Protein AF-A0A2W4VX19-F1 (afdb_monomer_lite)

Structure (mmCIF, N/CA/C/O backbone):
data_AF-A0A2W4VX19-F1
#
_entry.id   AF-A0A2W4VX19-F1
#
loop_
_atom_site.group_PDB
_atom_site.id
_atom_site.type_symbol
_atom_site.label_atom_id
_atom_site.label_alt_id
_atom_site.label_comp_id
_atom_site.label_asym_id
_atom_site.label_entity_id
_atom_site.label_seq_id
_atom_site.pdbx_PDB_ins_code
_atom_site.Cartn_x
_atom_site.Cartn_y
_atom_site.Cartn_z
_atom_site.occupancy
_atom_site.B_iso_or_equiv
_atom_site.auth_seq_id
_atom_site.auth_comp_id
_atom_site.auth_asym_id
_atom_site.auth_atom_id
_atom_site.pdbx_PDB_model_num
ATOM 1 N N . MET A 1 1 ? -13.396 -24.877 25.362 1.00 60.44 1 MET A N 1
ATOM 2 C CA . MET A 1 1 ? -12.375 -23.808 25.269 1.00 60.44 1 MET A CA 1
ATOM 3 C C . MET A 1 1 ? -13.056 -22.538 24.781 1.00 60.44 1 MET A C 1
ATOM 5 O O . MET A 1 1 ? -13.746 -22.620 23.777 1.00 60.44 1 MET A O 1
ATOM 9 N N . ALA A 1 2 ? -12.940 -21.405 25.482 1.00 66.81 2 ALA A N 1
ATOM 10 C CA . ALA A 1 2 ? -13.546 -20.150 25.014 1.00 66.81 2 ALA A CA 1
ATOM 11 C C . ALA A 1 2 ? -12.843 -19.655 23.736 1.00 66.81 2 ALA A C 1
ATOM 13 O O . ALA A 1 2 ? -11.604 -19.654 23.677 1.00 66.81 2 ALA A O 1
ATOM 14 N N . SER A 1 3 ? -13.620 -19.231 22.733 1.00 89.69 3 SER A N 1
ATOM 15 C CA . SER A 1 3 ? -13.081 -18.707 21.475 1.00 89.69 3 SER A CA 1
ATOM 16 C C . SER A 1 3 ? -12.176 -17.499 21.743 1.00 89.69 3 SER A C 1
ATOM 18 O O . SER A 1 3 ? -12.336 -16.789 22.741 1.00 89.69 3 SER A O 1
ATOM 20 N N . GLN A 1 4 ? -11.205 -17.250 20.862 1.00 89.00 4 GLN A N 1
ATOM 21 C CA . GLN A 1 4 ? -10.405 -16.020 20.897 1.00 89.00 4 GLN A CA 1
ATOM 22 C C . GLN A 1 4 ? -11.309 -14.775 20.924 1.00 89.00 4 GLN A C 1
ATOM 24 O O . GLN A 1 4 ? -11.050 -13.841 21.681 1.00 89.00 4 GLN A O 1
ATOM 29 N N . ARG A 1 5 ? -12.427 -14.815 20.187 1.00 92.69 5 ARG A N 1
ATOM 30 C CA . ARG A 1 5 ? -13.437 -13.752 20.171 1.00 92.69 5 ARG A CA 1
ATOM 31 C C . ARG A 1 5 ? -14.099 -13.547 21.535 1.00 92.69 5 ARG A C 1
ATOM 33 O O . ARG A 1 5 ? -14.209 -12.417 21.998 1.00 92.69 5 ARG A O 1
ATOM 40 N N . ASP A 1 6 ? -14.478 -14.630 22.211 1.00 94.25 6 ASP A N 1
ATOM 41 C CA . ASP A 1 6 ? -15.157 -14.556 23.514 1.0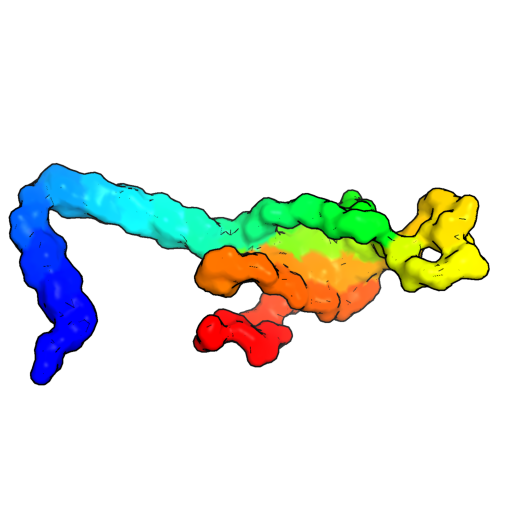0 94.25 6 ASP A CA 1
ATOM 42 C C . ASP A 1 6 ? -14.246 -13.967 24.598 1.00 94.25 6 ASP A C 1
ATOM 44 O O . ASP A 1 6 ? -14.706 -13.266 25.502 1.00 94.25 6 ASP A O 1
ATOM 48 N N . ARG A 1 7 ? -12.937 -14.240 24.510 1.00 94.12 7 ARG A N 1
ATOM 49 C CA . ARG A 1 7 ? -11.930 -13.647 25.399 1.00 94.12 7 ARG A CA 1
ATOM 50 C C . ARG A 1 7 ? -11.823 -12.136 25.190 1.00 94.12 7 ARG A C 1
ATOM 52 O O . ARG A 1 7 ? -11.915 -11.403 26.174 1.00 94.12 7 ARG A O 1
ATOM 59 N N . LEU A 1 8 ? -11.729 -11.687 23.936 1.00 94.06 8 LEU A N 1
ATOM 60 C CA . LEU A 1 8 ? -11.697 -10.261 23.590 1.00 94.06 8 LEU A CA 1
ATOM 61 C C . LEU A 1 8 ? -12.960 -9.534 24.057 1.00 94.06 8 LEU A C 1
ATOM 63 O O . LEU A 1 8 ? -12.866 -8.488 24.693 1.00 94.06 8 LEU A O 1
ATOM 67 N N . TYR A 1 9 ? -14.143 -10.109 23.834 1.00 94.44 9 TYR A N 1
ATOM 68 C CA . TYR A 1 9 ? -15.403 -9.493 24.263 1.00 94.44 9 TYR A CA 1
ATOM 69 C C . TYR A 1 9 ? -15.466 -9.297 25.774 1.00 94.44 9 TYR A C 1
ATOM 71 O O . TYR A 1 9 ? -15.838 -8.221 26.234 1.00 94.44 9 TYR A O 1
ATOM 79 N N . LYS A 1 10 ? -15.027 -10.286 26.559 1.00 94.62 10 LYS A N 1
ATOM 80 C CA . LYS A 1 10 ? -14.954 -10.146 28.021 1.00 94.62 10 LYS A CA 1
ATOM 81 C C . LYS A 1 10 ? -13.959 -9.073 28.466 1.00 94.62 10 LYS A C 1
ATOM 83 O O . LYS A 1 10 ? -14.148 -8.491 29.530 1.00 94.62 10 LYS A O 1
ATOM 88 N N . GLN A 1 11 ? -12.879 -8.838 27.723 1.00 94.94 11 GLN A N 1
ATOM 89 C CA . GLN A 1 11 ? -11.935 -7.756 28.025 1.00 94.94 11 GLN A CA 1
ATOM 90 C C . GLN A 1 11 ? -12.557 -6.394 27.702 1.00 94.94 11 GLN A C 1
ATOM 92 O O . GLN A 1 11 ? -12.617 -5.539 28.579 1.00 94.94 11 GLN A O 1
ATOM 97 N N . ILE A 1 12 ? -13.124 -6.240 26.503 1.00 96.25 12 ILE A N 1
ATOM 98 C CA . ILE A 1 12 ? -13.763 -4.997 26.046 1.00 96.25 12 ILE A CA 1
ATOM 99 C C . ILE A 1 12 ? -14.967 -4.630 26.925 1.00 96.25 12 ILE A C 1
ATOM 101 O O . ILE A 1 12 ? -15.180 -3.461 27.224 1.00 96.25 12 ILE A O 1
ATOM 105 N N . GLN A 1 13 ? -15.745 -5.608 27.400 1.00 96.50 13 GLN A N 1
ATOM 106 C CA . GLN A 1 13 ? -16.896 -5.357 28.276 1.00 96.50 13 GLN A CA 1
ATOM 107 C C . GLN A 1 13 ? -16.524 -4.641 29.579 1.00 96.50 13 GLN A C 1
ATOM 109 O O . GLN A 1 13 ? -17.337 -3.856 30.066 1.00 96.50 13 GLN A O 1
ATOM 114 N N . ARG A 1 14 ? -15.315 -4.885 30.105 1.00 96.25 14 ARG A N 1
ATOM 115 C CA . ARG A 1 14 ? -14.818 -4.289 31.355 1.00 96.25 14 ARG A CA 1
ATOM 116 C C . ARG A 1 14 ? -14.365 -2.838 31.209 1.00 96.25 14 ARG A C 1
ATOM 118 O O . ARG A 1 14 ? -14.203 -2.179 32.226 1.00 96.25 14 ARG A O 1
ATOM 125 N N . LEU A 1 15 ? -14.174 -2.362 29.979 1.00 97.50 15 LEU A N 1
ATOM 126 C CA . LEU A 1 15 ? -13.829 -0.972 29.706 1.00 97.50 15 LEU A CA 1
ATOM 127 C C . LEU A 1 15 ? 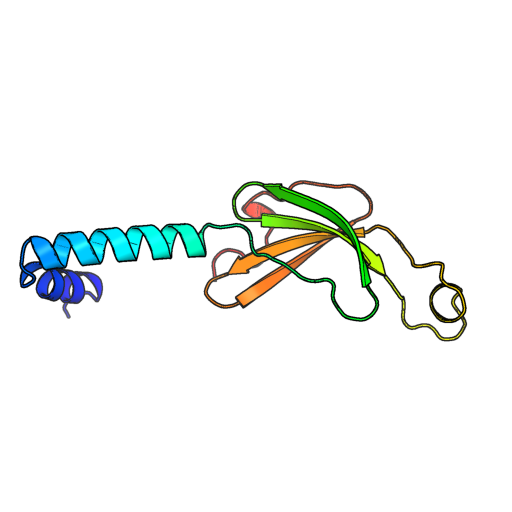-15.007 -0.046 30.046 1.00 97.50 15 LEU A C 1
ATOM 129 O O . LEU A 1 15 ? -16.179 -0.389 29.824 1.00 97.50 15 LEU A O 1
ATOM 133 N N . SER A 1 16 ? -14.691 1.140 30.547 1.00 98.12 16 SER A N 1
ATOM 134 C CA . SER A 1 16 ? -15.615 2.268 30.678 1.00 98.12 16 SER A CA 1
ATOM 135 C C . SER A 1 16 ? -16.147 2.727 29.311 1.00 98.12 16 SER A C 1
ATOM 137 O O . SER A 1 16 ? -15.717 2.248 28.258 1.00 98.12 16 SER A O 1
ATOM 1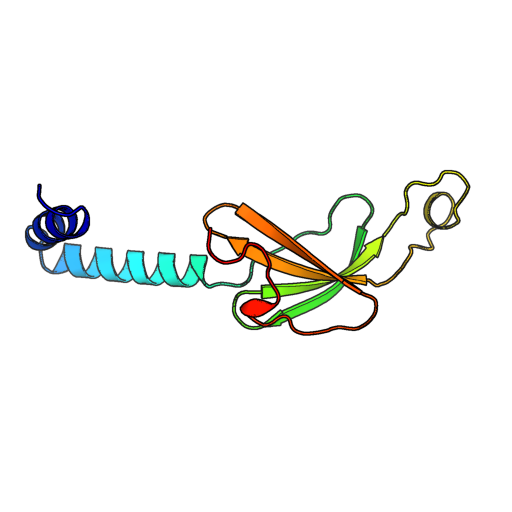39 N N . LEU A 1 17 ? -17.134 3.629 29.308 1.00 97.50 17 LEU A N 1
ATOM 140 C CA . LEU A 1 17 ? -17.675 4.177 28.061 1.00 97.50 17 LEU A CA 1
ATOM 141 C C . LEU A 1 17 ? -16.603 4.947 27.274 1.00 97.50 17 LEU A C 1
ATOM 143 O O . LEU A 1 17 ? -16.454 4.698 26.081 1.00 97.50 17 LEU A O 1
ATOM 147 N N . ASP A 1 18 ? -15.828 5.794 27.950 1.00 98.31 18 ASP A N 1
ATOM 148 C CA . ASP A 1 18 ? -14.774 6.609 27.334 1.00 98.31 18 ASP A CA 1
ATOM 149 C C . ASP A 1 18 ? -13.667 5.726 26.742 1.00 98.31 18 ASP A C 1
ATOM 151 O O . ASP A 1 18 ? -13.245 5.918 25.604 1.00 98.31 18 ASP A O 1
ATOM 155 N N . GLU A 1 19 ? -13.254 4.674 27.456 1.00 98.00 19 GLU A N 1
ATOM 156 C CA . GLU A 1 19 ? -12.280 3.704 26.940 1.00 98.00 19 GLU A CA 1
ATOM 157 C C . GLU A 1 19 ? -12.819 2.922 25.733 1.00 98.00 19 GLU A C 1
ATOM 159 O O . GLU A 1 19 ? -12.069 2.622 24.804 1.00 98.00 19 GLU A O 1
ATOM 164 N N . LYS A 1 20 ? -14.121 2.599 25.705 1.00 97.81 20 LYS A N 1
ATOM 165 C CA . LYS A 1 20 ? -14.759 1.972 24.534 1.00 97.81 20 LYS A CA 1
ATOM 166 C C . LYS A 1 20 ? -14.806 2.920 23.341 1.00 97.81 20 LYS A C 1
ATOM 168 O O . LYS A 1 20 ? -14.612 2.464 22.217 1.00 97.81 20 LYS A O 1
ATOM 173 N N . GLN A 1 21 ? -15.066 4.205 23.571 1.00 98.25 21 GLN A N 1
ATOM 174 C CA . GLN A 1 21 ? -15.057 5.226 22.524 1.00 98.25 21 GLN A CA 1
ATOM 175 C C . GLN A 1 21 ? -13.647 5.409 21.957 1.00 98.25 21 GLN A C 1
ATOM 177 O O . GLN A 1 21 ? -13.473 5.279 20.749 1.00 98.25 21 GLN A O 1
ATOM 182 N N . ALA A 1 22 ? -12.638 5.555 22.819 1.00 98.06 22 ALA A N 1
ATOM 183 C CA . ALA A 1 22 ? -11.238 5.638 22.406 1.00 98.06 22 ALA A CA 1
ATOM 184 C C . ALA A 1 22 ? -10.784 4.383 21.637 1.00 98.06 22 ALA A C 1
ATOM 186 O O . ALA A 1 22 ? -10.130 4.485 20.601 1.00 98.06 22 ALA A O 1
ATOM 187 N N . LEU A 1 23 ? -11.173 3.185 22.097 1.00 97.44 23 LEU A N 1
ATOM 188 C CA . LEU A 1 23 ? -10.884 1.940 21.384 1.00 97.44 23 LEU A CA 1
ATOM 189 C C . LEU A 1 23 ? -11.561 1.902 20.010 1.00 97.44 23 LEU A C 1
ATOM 191 O O . LEU A 1 23 ? -10.953 1.432 19.053 1.00 97.44 23 LEU A O 1
ATOM 195 N N . ARG A 1 24 ? -12.809 2.369 19.904 1.00 97.56 24 ARG A N 1
ATOM 196 C CA . ARG A 1 24 ? -13.530 2.427 18.629 1.00 97.56 24 ARG A CA 1
ATOM 197 C C . ARG A 1 24 ? -12.837 3.363 17.647 1.00 97.56 24 ARG A C 1
ATOM 199 O O . ARG A 1 24 ? -12.587 2.948 16.527 1.00 97.56 24 ARG A O 1
ATOM 206 N N . GLU A 1 25 ? -12.491 4.571 18.075 1.00 98.19 25 GLU A N 1
ATOM 207 C CA . GLU A 1 25 ? -11.765 5.534 17.238 1.00 98.19 25 GLU A CA 1
ATOM 208 C C . GLU A 1 25 ? -10.419 4.974 16.776 1.00 98.19 25 GLU A C 1
ATOM 210 O O . GLU A 1 25 ? -10.079 5.056 15.597 1.00 98.19 25 GLU A O 1
ATOM 215 N N . TRP A 1 26 ? -9.676 4.338 17.683 1.00 97.81 26 TRP A N 1
ATOM 216 C CA . TRP A 1 26 ? -8.420 3.686 17.335 1.00 97.81 26 TRP A CA 1
ATOM 217 C C . TRP A 1 26 ? -8.620 2.542 16.332 1.00 97.81 26 TRP A C 1
ATOM 219 O O . TRP A 1 26 ? -7.875 2.449 15.359 1.00 97.81 26 TRP A O 1
ATOM 229 N N . LEU A 1 27 ? -9.629 1.686 16.528 1.00 97.12 27 LEU A N 1
ATOM 230 C CA . LEU A 1 27 ? -9.947 0.603 15.593 1.00 97.12 27 LEU A CA 1
ATOM 231 C C . LEU A 1 27 ? -10.358 1.142 14.224 1.00 97.12 27 LEU A C 1
ATOM 233 O O . LEU A 1 27 ? -9.898 0.607 13.221 1.00 97.12 27 LEU A O 1
ATOM 237 N N . ASP A 1 28 ? -11.172 2.196 14.177 1.00 97.06 28 ASP A N 1
ATOM 238 C CA . ASP A 1 28 ? -11.580 2.840 12.928 1.00 97.06 28 ASP A CA 1
ATOM 239 C C . ASP A 1 28 ? -10.341 3.360 12.171 1.00 97.06 28 ASP A C 1
ATOM 241 O O . ASP A 1 28 ? -10.187 3.069 10.985 1.00 97.06 28 ASP A O 1
ATOM 245 N N . GLN A 1 29 ? -9.391 4.000 12.865 1.00 95.75 29 GLN A N 1
ATOM 246 C CA . GLN A 1 29 ? -8.112 4.434 12.280 1.00 95.75 29 GLN A CA 1
ATOM 247 C C . GLN A 1 29 ? -7.245 3.262 11.797 1.00 95.75 29 GLN A C 1
ATOM 249 O O . GLN A 1 29 ? -6.630 3.346 10.734 1.00 95.75 29 GLN A O 1
ATOM 254 N N . GLN A 1 30 ? -7.170 2.162 12.555 1.00 94.38 30 GLN A N 1
ATOM 255 C CA . GLN A 1 30 ? -6.419 0.975 12.127 1.00 94.38 30 GLN A CA 1
ATOM 256 C C . GLN A 1 30 ? -7.045 0.336 10.888 1.00 94.38 30 GLN A C 1
ATOM 258 O O . GLN A 1 30 ? -6.334 0.010 9.939 1.00 94.38 30 GLN A O 1
ATOM 263 N N . ILE A 1 31 ? -8.372 0.198 10.872 1.00 92.19 31 ILE A N 1
ATOM 264 C CA . ILE A 1 31 ? -9.115 -0.320 9.725 1.00 92.19 31 ILE A CA 1
ATOM 265 C C . ILE A 1 31 ? -8.864 0.575 8.514 1.00 92.19 31 ILE A C 1
ATOM 267 O O . ILE A 1 31 ? -8.519 0.068 7.452 1.00 92.19 31 ILE A O 1
ATOM 271 N N . GLU A 1 32 ? -8.979 1.893 8.658 1.00 92.50 32 GLU A N 1
ATOM 272 C CA . GLU A 1 32 ? -8.693 2.830 7.573 1.00 92.50 32 GLU A CA 1
ATOM 273 C C . GLU A 1 32 ? -7.255 2.672 7.057 1.00 92.50 32 GLU A C 1
ATOM 275 O O . GLU A 1 32 ? -7.049 2.528 5.854 1.00 92.50 32 GLU A O 1
ATOM 280 N N . ALA A 1 33 ? -6.262 2.587 7.944 1.00 89.75 33 ALA A N 1
ATOM 281 C CA . ALA A 1 33 ? -4.857 2.423 7.570 1.00 89.75 33 ALA A CA 1
ATOM 282 C C . ALA A 1 33 ? -4.546 1.082 6.870 1.00 89.75 33 ALA A C 1
ATOM 284 O O . ALA A 1 33 ? -3.673 1.022 5.989 1.00 89.75 33 ALA A O 1
ATOM 285 N N . GLU A 1 34 ? -5.233 0.003 7.256 1.00 88.25 34 GLU A N 1
ATOM 286 C CA . GLU A 1 34 ? -5.151 -1.308 6.601 1.00 88.25 34 GLU A CA 1
ATOM 287 C C . GLU A 1 34 ? -5.852 -1.318 5.239 1.00 88.25 34 GLU A C 1
ATOM 289 O O . GLU A 1 34 ? -5.405 -1.997 4.312 1.00 88.25 34 GLU A O 1
ATOM 294 N N . GLN A 1 35 ? -6.946 -0.566 5.105 1.00 88.88 35 GLN A N 1
ATOM 295 C CA . GLN A 1 35 ? -7.696 -0.456 3.860 1.00 88.88 35 GLN A CA 1
ATOM 296 C C . GLN A 1 35 ? -7.105 0.572 2.891 1.00 88.88 35 GLN A C 1
ATOM 298 O O . GLN A 1 35 ? -7.366 0.483 1.692 1.00 88.88 35 GLN A O 1
ATOM 303 N N . ALA A 1 36 ? -6.301 1.516 3.373 1.00 92.19 36 ALA A N 1
ATOM 304 C CA . ALA A 1 36 ? -5.688 2.535 2.542 1.00 92.19 36 ALA A CA 1
ATOM 305 C C . ALA A 1 36 ? -4.742 1.915 1.492 1.00 92.19 36 ALA A C 1
ATOM 307 O O . ALA A 1 36 ? -3.950 1.015 1.815 1.00 92.19 36 ALA A O 1
ATOM 308 N N . PRO A 1 37 ? -4.778 2.404 0.239 1.00 93.62 37 PRO A N 1
ATOM 309 C CA . PRO A 1 37 ? -3.828 1.992 -0.781 1.00 93.62 37 PRO A CA 1
ATOM 310 C C . PRO A 1 37 ? -2.401 2.323 -0.314 1.00 93.62 37 PRO A C 1
ATOM 312 O O . PRO A 1 37 ? -2.164 3.400 0.237 1.00 93.62 37 PRO A O 1
ATOM 315 N N . PRO A 1 38 ? -1.431 1.408 -0.482 1.00 94.50 38 PRO A N 1
ATOM 316 C CA . PRO A 1 38 ? -0.087 1.632 0.029 1.00 94.50 38 PRO A CA 1
ATOM 317 C C . PRO A 1 38 ? 0.601 2.769 -0.722 1.00 94.50 38 PRO A C 1
ATOM 319 O O . PRO A 1 38 ? 0.590 2.814 -1.953 1.00 94.50 38 PRO A O 1
ATOM 322 N N . GLU A 1 39 ? 1.285 3.643 0.001 1.00 93.94 39 GLU A N 1
ATOM 323 C CA . GLU A 1 39 ? 2.275 4.511 -0.619 1.00 93.94 39 GLU A CA 1
ATOM 324 C C . GLU A 1 39 ? 3.514 3.680 -0.961 1.00 93.94 39 GLU A C 1
ATOM 326 O O . GLU A 1 39 ? 4.061 2.974 -0.114 1.00 93.94 39 GLU A O 1
ATOM 331 N N . VAL A 1 40 ? 3.891 3.686 -2.239 1.00 95.19 40 VAL A N 1
ATOM 332 C CA . VAL A 1 40 ? 4.993 2.876 -2.761 1.00 95.19 40 VAL A CA 1
ATOM 333 C C . VAL A 1 40 ? 5.977 3.792 -3.467 1.00 95.19 40 VAL A C 1
ATOM 335 O O . VAL A 1 40 ? 5.605 4.528 -4.388 1.00 95.19 40 VAL A O 1
ATOM 338 N N . GLU A 1 41 ? 7.222 3.722 -3.020 1.00 94.06 41 GLU A N 1
ATOM 339 C CA . GLU A 1 41 ? 8.369 4.351 -3.663 1.00 94.06 41 GLU A CA 1
ATOM 340 C C . GLU A 1 41 ? 8.915 3.447 -4.778 1.00 94.06 41 GLU A C 1
ATOM 342 O O . GLU A 1 41 ? 8.844 2.216 -4.654 1.00 94.06 41 GLU A O 1
ATOM 347 N N . PRO A 1 42 ? 9.473 4.019 -5.861 1.00 88.31 42 PRO A N 1
ATOM 348 C CA . PRO A 1 42 ? 10.121 3.232 -6.900 1.00 88.31 42 PRO A CA 1
ATOM 349 C C . PRO A 1 42 ? 11.230 2.355 -6.321 1.00 88.31 42 PRO A C 1
ATOM 351 O O . PRO A 1 42 ? 12.073 2.799 -5.539 1.00 88.31 42 PRO A O 1
ATOM 354 N N . GLN A 1 43 ? 11.271 1.097 -6.757 1.00 87.44 43 GLN A N 1
ATOM 355 C CA . GLN A 1 43 ? 12.408 0.226 -6.468 1.00 87.44 43 GLN A CA 1
ATOM 356 C C . GLN A 1 43 ? 13.670 0.728 -7.184 1.00 87.44 43 GLN A C 1
ATOM 358 O O . GLN A 1 43 ? 13.599 1.388 -8.221 1.00 87.44 43 GLN A O 1
ATOM 363 N N . GLN A 1 44 ? 14.846 0.369 -6.662 1.00 87.94 44 GLN A N 1
ATOM 364 C CA . GLN A 1 44 ? 16.122 0.744 -7.270 1.00 87.94 44 GLN A CA 1
ATOM 365 C C . GLN A 1 44 ? 16.182 0.333 -8.752 1.00 87.94 44 GLN A C 1
ATOM 367 O O . GLN A 1 44 ? 15.892 -0.808 -9.111 1.00 87.94 44 GLN A O 1
ATOM 372 N N . GLY A 1 45 ? 16.594 1.268 -9.614 1.00 87.19 45 GLY A N 1
ATOM 373 C CA . GLY A 1 45 ? 16.662 1.039 -11.060 1.00 87.19 45 GLY A CA 1
ATOM 374 C C . GLY A 1 45 ? 15.305 1.093 -11.762 1.00 87.19 45 GLY A C 1
ATOM 375 O O . GLY A 1 45 ? 15.206 0.632 -12.903 1.00 87.19 45 GLY A O 1
ATOM 376 N N . ARG A 1 46 ? 14.282 1.639 -11.095 1.00 92.25 46 ARG A N 1
ATOM 377 C CA . ARG A 1 46 ? 12.974 1.928 -11.671 1.00 92.25 46 ARG A CA 1
ATOM 378 C C . ARG A 1 46 ? 12.589 3.389 -11.476 1.00 92.25 46 ARG A C 1
ATOM 380 O O . ARG A 1 46 ? 12.997 4.015 -10.504 1.00 92.25 46 ARG A O 1
ATOM 387 N N . GLU A 1 47 ? 11.771 3.896 -12.385 1.00 94.62 47 GLU A N 1
ATOM 388 C CA . GLU A 1 47 ? 11.192 5.239 -12.327 1.00 94.62 47 GLU A CA 1
ATOM 389 C C . GLU A 1 47 ? 9.682 5.148 -12.542 1.00 94.62 47 GLU A C 1
ATOM 391 O O . GLU A 1 47 ? 9.220 4.397 -13.401 1.00 94.62 47 GLU A O 1
ATOM 396 N N . VAL A 1 48 ? 8.902 5.896 -11.761 1.00 96.62 48 VAL A N 1
ATOM 397 C CA . VAL A 1 48 ? 7.437 5.898 -11.873 1.00 96.62 48 VAL A CA 1
ATOM 398 C C . VAL A 1 48 ? 7.016 6.986 -12.852 1.00 96.62 48 VAL A C 1
ATOM 400 O O . VAL A 1 48 ? 7.151 8.169 -12.556 1.00 96.62 48 VAL A O 1
ATOM 403 N N . ALA A 1 49 ? 6.477 6.584 -14.001 1.00 95.94 49 ALA A N 1
ATOM 404 C CA . ALA A 1 49 ? 5.915 7.500 -14.991 1.00 95.94 49 ALA A CA 1
ATOM 405 C C . ALA A 1 49 ? 4.488 7.941 -14.622 1.00 95.94 49 ALA A C 1
ATOM 407 O O . ALA A 1 49 ? 4.099 9.075 -14.884 1.00 95.94 49 ALA A O 1
ATOM 408 N N . GLU A 1 50 ? 3.703 7.051 -14.005 1.00 97.25 50 GLU A N 1
ATOM 409 C CA . GLU A 1 50 ? 2.320 7.322 -13.601 1.00 97.25 50 GLU A CA 1
ATOM 410 C C . GLU A 1 50 ? 1.953 6.511 -12.350 1.00 97.25 50 GLU A C 1
ATOM 412 O O . GLU A 1 50 ? 2.380 5.365 -12.199 1.00 97.25 50 GLU A O 1
ATOM 417 N N . LYS A 1 51 ? 1.138 7.088 -11.457 1.00 97.44 51 LYS A N 1
ATOM 418 C CA . LYS A 1 51 ? 0.617 6.436 -10.244 1.00 97.44 51 LYS A CA 1
ATOM 419 C C . LYS A 1 51 ? -0.901 6.621 -10.165 1.00 97.44 51 LYS A C 1
ATOM 421 O O . LYS A 1 51 ? -1.393 7.730 -10.355 1.00 97.44 51 LYS A O 1
ATOM 426 N N . LYS A 1 52 ? -1.641 5.551 -9.856 1.00 96.88 52 LYS A N 1
ATOM 427 C CA . LYS A 1 52 ? -3.097 5.573 -9.613 1.00 96.88 52 LYS A CA 1
ATOM 428 C C . LYS A 1 52 ? -3.437 4.806 -8.349 1.00 96.88 52 LYS A C 1
ATOM 430 O O . LYS A 1 52 ? -2.866 3.751 -8.102 1.00 96.88 52 LYS A O 1
ATOM 435 N N . GLN A 1 53 ? -4.391 5.299 -7.574 1.00 96.12 53 GLN A N 1
ATOM 436 C CA . GLN A 1 53 ? -4.903 4.610 -6.392 1.00 96.12 53 GLN A CA 1
ATOM 437 C C . GLN A 1 53 ? -6.378 4.294 -6.602 1.00 96.12 53 GLN A C 1
ATOM 439 O O . GLN A 1 53 ? -7.172 5.191 -6.877 1.00 96.12 53 GLN A O 1
ATOM 444 N N . ILE A 1 54 ? -6.730 3.011 -6.530 1.00 94.12 54 ILE A N 1
ATOM 445 C CA . ILE A 1 54 ? -8.098 2.529 -6.730 1.00 94.12 54 ILE A CA 1
ATOM 446 C C . ILE A 1 54 ? -8.391 1.517 -5.626 1.00 94.12 54 ILE A C 1
ATOM 448 O O . ILE A 1 54 ? -7.739 0.474 -5.528 1.00 94.12 54 ILE A O 1
ATOM 452 N N . GLY A 1 55 ? -9.359 1.841 -4.768 1.00 91.75 55 GLY A N 1
ATOM 453 C CA . GLY A 1 55 ? -9.648 1.050 -3.575 1.00 91.75 55 GLY A CA 1
ATOM 454 C C . GLY A 1 55 ? -8.406 0.904 -2.691 1.00 91.75 55 GLY A C 1
ATOM 455 O O . GLY A 1 55 ? -7.782 1.893 -2.320 1.00 91.75 55 GLY A O 1
ATOM 456 N N . ARG A 1 56 ? -8.029 -0.342 -2.385 1.00 92.69 56 ARG A N 1
ATOM 457 C CA . ARG A 1 56 ? -6.888 -0.677 -1.507 1.00 92.69 56 ARG A CA 1
ATOM 458 C C . ARG A 1 56 ? -5.568 -0.881 -2.261 1.00 92.69 56 ARG A C 1
ATOM 460 O O . ARG A 1 56 ? -4.620 -1.439 -1.708 1.00 92.69 56 ARG A O 1
ATOM 467 N N . VAL A 1 57 ? -5.526 -0.517 -3.543 1.00 94.69 57 VAL A N 1
ATOM 468 C CA . VAL A 1 57 ? -4.445 -0.877 -4.464 1.00 94.69 57 VAL A CA 1
ATOM 469 C C . VAL A 1 57 ? -3.824 0.378 -5.061 1.00 94.69 57 VAL A C 1
ATOM 471 O O . VAL A 1 57 ? -4.525 1.264 -5.553 1.00 94.69 57 VAL A O 1
ATOM 474 N N . THR A 1 58 ? -2.497 0.422 -5.057 1.00 97.25 58 THR A N 1
ATOM 475 C CA . THR A 1 58 ? -1.708 1.418 -5.783 1.00 97.25 58 THR A CA 1
ATOM 476 C C . THR A 1 58 ? -1.179 0.789 -7.058 1.00 97.25 58 THR A C 1
ATOM 478 O O . THR A 1 58 ? -0.464 -0.205 -7.015 1.00 97.25 58 THR A O 1
ATOM 481 N N . TYR A 1 59 ? -1.509 1.376 -8.195 1.00 97.44 59 TYR A N 1
ATOM 482 C CA . TYR A 1 59 ? -0.999 1.010 -9.504 1.00 97.44 59 TYR A CA 1
ATOM 483 C C . TYR A 1 59 ? 0.116 1.975 -9.902 1.00 97.44 59 TYR A C 1
ATOM 485 O O . TYR A 1 59 ? -0.048 3.189 -9.766 1.00 97.44 59 TYR A O 1
ATOM 493 N N . GLN A 1 60 ? 1.231 1.455 -10.407 1.00 97.88 60 GLN A N 1
ATOM 494 C CA . GLN A 1 60 ? 2.336 2.264 -10.926 1.00 97.88 60 GLN A CA 1
ATOM 495 C C . GLN A 1 60 ? 2.738 1.808 -12.321 1.00 97.88 60 GLN A C 1
ATOM 497 O O . GLN A 1 60 ? 2.896 0.611 -12.556 1.00 97.88 60 GLN A O 1
ATOM 502 N N . ALA A 1 61 ? 2.918 2.765 -13.228 1.00 97.81 61 ALA A N 1
ATOM 503 C CA . ALA A 1 61 ? 3.543 2.563 -14.524 1.00 97.81 61 ALA A CA 1
ATOM 504 C C . ALA A 1 61 ? 5.046 2.820 -14.373 1.00 97.81 61 ALA A C 1
ATOM 506 O O . ALA A 1 61 ? 5.477 3.964 -14.239 1.00 97.81 61 ALA A O 1
ATOM 507 N N . GLU A 1 62 ? 5.840 1.756 -14.356 1.00 97.25 62 GLU A N 1
ATOM 508 C CA . GLU A 1 62 ? 7.262 1.804 -14.030 1.00 97.25 62 GLU A CA 1
ATOM 509 C C . GLU A 1 62 ? 8.139 1.594 -15.260 1.00 97.25 62 GLU A C 1
ATOM 511 O O . GLU A 1 62 ? 8.023 0.598 -15.981 1.00 97.25 62 GLU A O 1
ATOM 516 N N . LEU A 1 63 ? 9.061 2.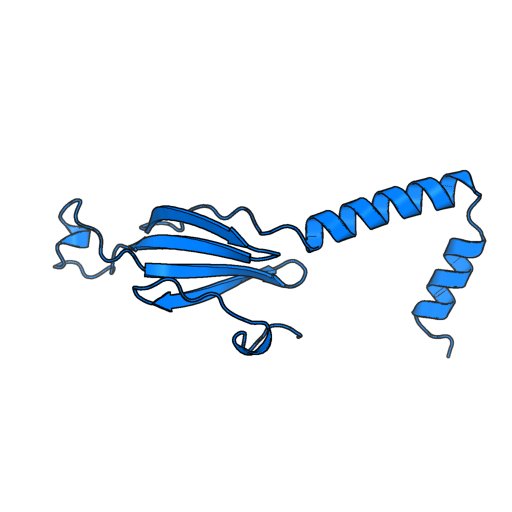524 -15.466 1.00 95.56 63 LEU A N 1
ATOM 517 C CA . LEU A 1 63 ? 10.206 2.384 -16.349 1.00 95.56 63 LEU A CA 1
ATOM 518 C C . LEU A 1 63 ? 11.309 1.609 -15.613 1.00 95.56 63 LEU A C 1
ATOM 520 O O . LEU A 1 63 ? 11.554 1.875 -14.442 1.00 95.56 63 LEU A O 1
ATOM 524 N N . VAL A 1 64 ? 11.972 0.643 -16.256 1.00 93.19 64 VAL A N 1
ATOM 525 C CA . VAL A 1 64 ? 12.876 -0.312 -15.585 1.00 93.19 64 VAL A CA 1
ATOM 526 C C . VAL A 1 64 ? 14.220 -0.491 -16.296 1.00 93.19 64 VAL A C 1
ATOM 528 O O . VAL A 1 64 ? 14.294 -0.582 -17.526 1.00 93.19 64 VAL A O 1
ATOM 531 N N . LYS A 1 65 ? 15.295 -0.647 -15.514 1.00 91.50 65 LYS A N 1
ATOM 532 C CA . LYS A 1 65 ? 16.585 -1.178 -15.987 1.00 91.50 65 LYS A CA 1
ATOM 533 C C . LYS A 1 65 ? 16.526 -2.706 -16.045 1.00 91.50 65 LYS A C 1
ATOM 535 O O . LYS A 1 65 ? 16.235 -3.349 -15.043 1.00 91.50 65 LYS A O 1
ATOM 540 N N . CYS A 1 66 ? 16.841 -3.315 -17.194 1.00 89.19 66 CYS A N 1
ATOM 541 C CA . CYS A 1 66 ? 16.810 -4.783 -17.330 1.00 89.19 66 CYS A CA 1
ATOM 542 C C . CYS A 1 66 ? 18.033 -5.509 -16.744 1.00 89.19 66 CYS A C 1
ATOM 544 O O . CYS A 1 66 ? 18.051 -6.737 -16.720 1.00 89.19 66 CYS A O 1
ATOM 546 N N . GLY A 1 67 ? 19.075 -4.778 -16.331 1.00 85.75 67 GLY A N 1
ATOM 547 C CA . GLY A 1 67 ? 20.297 -5.345 -15.747 1.00 85.75 67 GLY A CA 1
ATOM 548 C C . GLY A 1 67 ? 21.262 -6.009 -16.739 1.00 85.75 67 GLY A C 1
ATOM 549 O O . GLY A 1 67 ? 22.320 -6.478 -16.330 1.00 85.75 67 GLY A O 1
ATOM 550 N N . LYS A 1 68 ? 20.949 -6.046 -18.042 1.00 87.19 68 LYS A N 1
ATOM 551 C CA . LYS A 1 68 ? 21.872 -6.569 -19.064 1.00 87.19 68 LYS A CA 1
ATOM 552 C C . LYS A 1 68 ? 22.924 -5.505 -19.416 1.00 87.19 68 LYS A C 1
ATOM 554 O O . LYS A 1 68 ? 22.525 -4.408 -19.805 1.00 87.19 68 LYS A O 1
ATOM 559 N N . PRO A 1 69 ? 24.234 -5.820 -19.374 1.00 84.94 69 PRO A N 1
ATOM 560 C CA . PRO A 1 69 ? 25.302 -4.823 -19.522 1.00 84.94 69 PRO A CA 1
ATOM 561 C C . PRO A 1 69 ? 25.320 -4.151 -20.901 1.00 84.94 69 PRO A C 1
ATOM 563 O O . PRO A 1 69 ? 25.623 -2.972 -21.004 1.00 84.94 69 PRO A O 1
ATOM 566 N N . ASN A 1 70 ? 24.930 -4.883 -21.949 1.00 85.69 70 ASN A N 1
ATOM 567 C CA . ASN A 1 70 ? 24.918 -4.385 -23.329 1.00 85.69 70 ASN A CA 1
ATOM 568 C C . ASN A 1 70 ? 23.548 -3.830 -23.757 1.00 85.69 70 ASN A C 1
ATOM 570 O O . ASN A 1 70 ? 23.294 -3.654 -24.947 1.00 85.69 70 ASN A O 1
ATOM 574 N N . CYS A 1 71 ? 22.616 -3.641 -22.820 1.00 88.88 71 CYS A N 1
ATOM 575 C CA . CYS A 1 71 ? 21.325 -3.050 -23.136 1.00 88.88 71 CYS A CA 1
ATOM 576 C C . CYS A 1 71 ? 21.400 -1.528 -23.037 1.00 88.88 71 CYS A C 1
ATOM 578 O O . CYS A 1 71 ? 21.997 -1.005 -22.100 1.00 88.88 71 CYS A O 1
ATOM 580 N N . ARG A 1 72 ? 20.712 -0.821 -23.940 1.00 85.31 72 ARG A N 1
ATOM 581 C CA . ARG A 1 72 ? 20.650 0.646 -23.915 1.00 85.31 72 ARG A CA 1
ATOM 582 C C . ARG A 1 72 ? 20.164 1.199 -22.577 1.00 85.31 72 ARG A C 1
ATOM 584 O O . ARG A 1 72 ? 20.701 2.192 -22.126 1.00 85.31 72 ARG A O 1
ATOM 591 N N . CYS A 1 73 ? 19.267 0.511 -21.867 1.00 86.31 73 CYS A N 1
ATOM 592 C CA . CYS A 1 73 ? 18.822 0.958 -20.539 1.00 86.31 73 CYS A CA 1
ATOM 593 C C . CYS A 1 73 ? 19.904 0.909 -19.443 1.00 86.31 73 CYS A C 1
ATOM 595 O O . CYS A 1 73 ? 19.666 1.363 -18.325 1.00 86.31 73 CYS A O 1
ATOM 597 N N . ALA A 1 74 ? 21.040 0.255 -19.703 1.00 77.38 74 ALA A N 1
ATOM 598 C CA . ALA A 1 74 ? 22.172 0.178 -18.783 1.00 77.38 74 ALA A CA 1
ATOM 599 C C . ALA A 1 74 ? 23.251 1.223 -19.102 1.00 77.38 74 ALA A C 1
ATOM 601 O O . ALA A 1 74 ? 23.967 1.639 -18.195 1.00 77.38 74 ALA A O 1
ATOM 602 N N . THR A 1 75 ? 23.362 1.636 -20.366 1.00 74.12 75 THR A N 1
ATOM 603 C CA . THR A 1 75 ? 24.412 2.541 -20.859 1.00 74.12 75 THR A CA 1
ATOM 604 C C . THR A 1 75 ? 23.906 3.946 -21.176 1.00 74.12 75 THR A C 1
ATOM 606 O O . THR A 1 75 ? 24.693 4.883 -21.223 1.00 74.12 75 THR A O 1
ATOM 609 N N . GLU A 1 76 ? 22.604 4.093 -21.395 1.00 74.88 76 GLU A N 1
ATOM 610 C CA . GLU A 1 76 ? 21.907 5.332 -21.735 1.00 74.88 76 GLU A CA 1
ATOM 611 C C . GLU A 1 76 ? 20.749 5.552 -20.739 1.00 74.88 76 GLU A C 1
ATOM 613 O O . GLU A 1 76 ? 20.358 4.644 -20.001 1.00 74.88 76 GLU A O 1
ATOM 618 N N . GLU A 1 77 ? 20.147 6.743 -20.738 1.00 76.19 77 GLU A N 1
ATOM 619 C CA . GLU A 1 77 ? 18.962 7.071 -19.918 1.00 76.19 77 GLU A CA 1
ATOM 620 C C . GLU A 1 77 ? 17.650 6.464 -20.473 1.00 76.19 77 GLU A C 1
ATOM 622 O O . GLU A 1 77 ? 16.552 6.806 -20.041 1.00 76.19 77 GLU A O 1
ATOM 627 N N . GLN A 1 78 ? 17.728 5.532 -21.432 1.00 86.62 78 GLN A N 1
ATOM 628 C CA . GLN A 1 78 ? 16.558 4.929 -22.074 1.00 86.62 78 GLN A CA 1
ATOM 629 C C . GLN A 1 78 ? 16.091 3.655 -21.351 1.00 86.62 78 GLN A C 1
ATOM 631 O O . GLN A 1 78 ? 16.457 2.535 -21.714 1.00 86.62 78 GLN A O 1
ATOM 636 N N . LEU A 1 79 ? 15.250 3.819 -20.330 1.00 90.94 79 LEU A N 1
ATOM 637 C CA . LEU A 1 79 ? 14.644 2.712 -19.583 1.00 90.94 79 LEU A CA 1
ATOM 638 C C . LEU A 1 79 ? 13.601 1.924 -20.399 1.00 90.94 79 LEU A C 1
ATOM 640 O O . LEU A 1 79 ? 12.988 2.436 -21.335 1.00 90.94 79 LEU A O 1
ATOM 644 N N . HIS A 1 80 ? 13.369 0.659 -20.031 1.00 91.62 80 HIS A N 1
ATOM 645 C CA . HIS A 1 80 ? 12.295 -0.144 -20.621 1.00 91.62 80 HIS A CA 1
ATOM 646 C C . HIS A 1 80 ? 10.942 0.161 -19.991 1.00 91.62 80 HIS A C 1
ATOM 648 O O . HIS A 1 80 ? 10.866 0.396 -18.794 1.00 91.62 80 HIS A O 1
ATOM 654 N N . GLY A 1 81 ? 9.870 -0.006 -20.762 1.00 89.81 81 GLY A N 1
ATOM 655 C CA . GLY A 1 81 ? 8.501 0.121 -20.273 1.00 89.81 81 GLY A CA 1
ATOM 656 C C . GLY A 1 81 ? 7.787 1.325 -20.900 1.00 89.81 81 GLY A C 1
ATOM 657 O O . GLY A 1 81 ? 8.079 1.638 -22.057 1.00 89.81 81 GLY A O 1
ATOM 658 N N . PRO A 1 82 ? 6.855 1.968 -20.173 1.00 94.81 82 PRO A N 1
ATOM 659 C CA . PRO A 1 82 ? 6.480 1.640 -18.799 1.00 94.81 82 PRO A CA 1
ATOM 660 C C . PRO A 1 82 ? 5.742 0.296 -18.704 1.00 94.81 82 PRO A C 1
ATOM 662 O O . PRO A 1 82 ? 5.083 -0.146 -19.646 1.00 94.81 82 PRO A O 1
ATOM 665 N N . TYR A 1 83 ? 5.869 -0.360 -17.556 1.00 96.50 83 TYR A N 1
ATOM 666 C CA . TYR A 1 83 ? 5.088 -1.537 -17.204 1.00 96.50 83 TYR A CA 1
ATOM 667 C C . TYR A 1 83 ? 4.238 -1.265 -15.973 1.00 96.50 83 TYR A C 1
ATOM 669 O O . TYR A 1 83 ? 4.718 -0.701 -14.996 1.00 96.50 83 TYR A O 1
ATOM 677 N N . TRP A 1 84 ? 2.997 -1.721 -16.002 1.00 97.44 84 TRP A N 1
ATOM 678 C CA . TRP A 1 84 ? 2.079 -1.608 -14.889 1.00 97.44 84 TRP A CA 1
ATOM 679 C C . TRP A 1 84 ? 2.338 -2.679 -13.837 1.00 97.44 84 TRP A C 1
ATOM 681 O O . TRP A 1 84 ? 2.422 -3.873 -14.138 1.00 97.44 84 TRP A O 1
ATOM 691 N N . TYR A 1 85 ? 2.406 -2.225 -12.592 1.00 96.44 85 TYR A N 1
ATOM 692 C CA . TYR A 1 85 ? 2.410 -3.045 -11.392 1.00 96.44 85 TYR A CA 1
ATOM 693 C C . TYR A 1 85 ? 1.254 -2.628 -10.485 1.00 96.44 85 TYR A C 1
ATOM 695 O O . TYR A 1 85 ? 0.959 -1.440 -10.363 1.00 96.44 85 TYR A O 1
ATOM 703 N N . ALA A 1 86 ? 0.619 -3.600 -9.833 1.00 96.25 86 ALA A N 1
ATOM 704 C CA . ALA A 1 86 ? -0.296 -3.375 -8.718 1.00 96.25 86 ALA A CA 1
ATOM 705 C C . ALA A 1 86 ? 0.425 -3.623 -7.396 1.00 96.25 86 ALA A C 1
ATOM 707 O O . ALA A 1 86 ? 1.176 -4.588 -7.278 1.00 96.25 86 ALA A O 1
ATOM 708 N N . TYR A 1 87 ? 0.128 -2.807 -6.392 1.00 95.19 87 TYR A N 1
ATOM 709 C CA . TYR A 1 87 ? 0.662 -2.899 -5.042 1.00 95.19 87 TYR A CA 1
ATOM 710 C C . TYR A 1 87 ? -0.462 -2.867 -4.016 1.00 95.19 87 TYR A C 1
ATOM 712 O O . TYR A 1 87 ? -1.298 -1.965 -4.031 1.00 95.19 87 TYR A O 1
ATOM 720 N N . ARG A 1 88 ? -0.464 -3.820 -3.083 1.00 93.56 88 ARG A N 1
ATOM 721 C CA . ARG A 1 88 ? -1.468 -3.908 -2.012 1.00 93.56 88 ARG A CA 1
ATOM 722 C C . ARG A 1 88 ? -0.821 -4.383 -0.716 1.00 93.56 88 ARG A C 1
ATOM 724 O O . ARG A 1 88 ? 0.116 -5.183 -0.743 1.00 93.56 88 ARG A O 1
ATOM 731 N N . LYS A 1 89 ? -1.335 -3.913 0.424 1.00 91.00 89 LYS A N 1
ATOM 732 C CA . LYS A 1 89 ? -0.990 -4.475 1.736 1.00 91.00 89 LYS A CA 1
ATOM 733 C C . LYS A 1 89 ? -1.726 -5.801 1.948 1.00 91.00 89 LYS A C 1
ATOM 735 O O . LYS A 1 89 ? -2.942 -5.875 1.777 1.00 91.00 89 LYS A O 1
ATOM 740 N N . GLN A 1 90 ? -0.990 -6.830 2.349 1.00 86.94 90 GLN A N 1
ATOM 741 C CA . GLN A 1 90 ? -1.528 -8.091 2.853 1.00 86.94 90 GLN A CA 1
ATOM 742 C C . GLN A 1 90 ? -0.992 -8.291 4.273 1.00 86.94 90 GLN A C 1
ATOM 744 O O . GLN A 1 90 ? 0.174 -8.649 4.474 1.00 86.94 90 GLN A O 1
ATOM 749 N N . GLY A 1 91 ? -1.827 -7.964 5.262 1.00 82.62 91 GLY A N 1
ATOM 750 C CA . GLY A 1 91 ? -1.384 -7.793 6.644 1.00 82.62 91 GLY A CA 1
ATOM 751 C C . GLY A 1 91 ? -0.274 -6.741 6.728 1.00 82.62 91 GLY A C 1
ATOM 752 O O . GLY A 1 91 ? -0.414 -5.630 6.222 1.00 82.62 91 GLY A O 1
ATOM 753 N N . 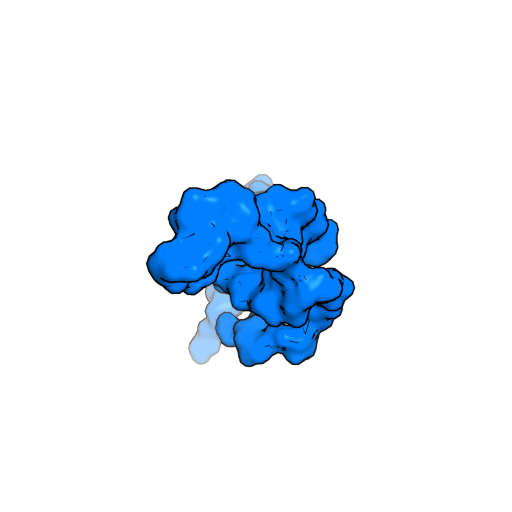GLN A 1 92 ? 0.867 -7.113 7.310 1.00 83.94 92 GLN A N 1
ATOM 754 C CA . GLN A 1 92 ? 2.027 -6.221 7.457 1.00 83.94 92 GLN A CA 1
ATOM 755 C C . GLN A 1 92 ? 2.955 -6.176 6.231 1.00 83.94 92 GLN A C 1
ATOM 757 O O . GLN A 1 92 ? 3.963 -5.472 6.253 1.00 83.94 92 GLN A O 1
ATOM 762 N N . LYS A 1 93 ? 2.676 -6.944 5.170 1.00 89.44 93 LYS A N 1
ATOM 763 C CA . LYS A 1 93 ? 3.572 -7.062 4.011 1.00 89.44 93 LYS A CA 1
ATOM 764 C C . LYS A 1 93 ? 3.016 -6.318 2.803 1.00 89.44 93 LYS A C 1
ATOM 766 O O . LYS A 1 93 ? 1.835 -6.434 2.485 1.00 89.44 93 LYS A O 1
ATOM 771 N N . LEU A 1 94 ? 3.892 -5.609 2.093 1.00 92.25 94 LEU A N 1
ATOM 772 C CA . LEU A 1 94 ? 3.597 -5.089 0.761 1.00 92.25 94 LEU A CA 1
ATOM 773 C C . LEU A 1 94 ? 3.752 -6.219 -0.262 1.00 92.25 94 LEU A C 1
ATOM 775 O O . LEU A 1 94 ? 4.779 -6.901 -0.295 1.00 92.25 94 LEU A O 1
ATOM 779 N N . LYS A 1 95 ? 2.736 -6.414 -1.096 1.00 92.62 95 LYS A N 1
ATOM 780 C CA . LYS A 1 95 ? 2.746 -7.356 -2.216 1.00 92.62 95 LYS A CA 1
ATOM 781 C C . LYS A 1 95 ? 2.652 -6.593 -3.526 1.00 92.62 95 LYS A C 1
ATOM 783 O O . LYS A 1 95 ? 2.009 -5.544 -3.572 1.00 92.62 95 LYS A O 1
ATOM 788 N N . SER A 1 96 ? 3.291 -7.129 -4.562 1.00 93.44 96 SER A N 1
ATOM 789 C CA . SER A 1 96 ? 3.256 -6.571 -5.908 1.00 93.44 96 SER A CA 1
ATOM 790 C C . SER A 1 96 ? 2.883 -7.621 -6.948 1.00 93.44 96 SER A C 1
ATOM 792 O O . SER A 1 96 ? 3.232 -8.795 -6.813 1.00 93.44 96 SER A O 1
ATOM 794 N N . TRP A 1 97 ? 2.192 -7.186 -7.999 1.00 94.06 97 TRP A N 1
ATOM 795 C CA . TRP A 1 97 ? 1.814 -8.016 -9.140 1.00 94.06 97 TRP A CA 1
ATOM 796 C C . TRP A 1 97 ? 2.137 -7.285 -10.434 1.00 94.06 97 TRP A C 1
ATOM 798 O O . TRP A 1 97 ? 1.793 -6.115 -10.591 1.00 94.06 97 TRP A O 1
ATOM 808 N N . TYR A 1 98 ? 2.803 -7.976 -11.355 1.00 94.38 98 TYR A N 1
ATOM 809 C CA . TYR A 1 98 ? 3.056 -7.471 -12.700 1.00 94.38 98 TYR A CA 1
ATOM 810 C C . TYR A 1 98 ? 1.792 -7.604 -13.548 1.00 94.38 98 TYR A C 1
ATOM 812 O O . TYR A 1 98 ? 1.225 -8.691 -13.634 1.00 94.38 98 TYR A O 1
ATOM 820 N N . ILE A 1 99 ? 1.373 -6.511 -14.180 1.00 95.19 99 ILE A N 1
ATOM 821 C CA . ILE A 1 99 ? 0.168 -6.469 -15.014 1.00 95.19 99 ILE A CA 1
ATOM 822 C C . ILE A 1 99 ? 0.540 -6.569 -16.494 1.00 95.19 99 ILE A C 1
ATOM 824 O O . ILE A 1 99 ? -0.029 -7.377 -17.221 1.00 95.19 99 ILE A O 1
ATOM 828 N N . GLY A 1 100 ? 1.504 -5.765 -16.951 1.00 94.56 100 GLY A N 1
ATOM 829 C CA . GLY A 1 100 ? 1.885 -5.711 -18.364 1.00 94.56 100 GLY A CA 1
ATOM 830 C C . GLY A 1 100 ? 2.104 -4.288 -18.863 1.00 94.56 100 GLY A C 1
ATOM 831 O O . GLY A 1 100 ? 2.468 -3.407 -18.096 1.00 94.56 100 GLY A O 1
ATOM 832 N N . LYS A 1 101 ? 1.926 -4.054 -20.166 1.00 95.69 101 LYS A N 1
ATOM 833 C CA . LYS A 1 101 ? 2.116 -2.723 -20.782 1.00 95.69 101 LYS A CA 1
ATOM 834 C C . LYS A 1 101 ? 0.891 -1.817 -20.673 1.00 95.69 101 LYS A C 1
ATOM 836 O O . LYS A 1 101 ? 1.025 -0.601 -20.698 1.00 95.69 101 LYS A O 1
ATOM 841 N N . GLU A 1 102 ? -0.286 -2.409 -20.541 1.00 95.88 102 GLU A N 1
ATOM 842 C CA . GLU A 1 102 ? -1.556 -1.699 -20.422 1.00 95.88 102 GLU A CA 1
ATOM 843 C C . GLU A 1 102 ? -2.091 -1.847 -19.002 1.00 95.88 102 GLU A C 1
ATOM 845 O O . GLU A 1 102 ? -1.911 -2.888 -18.364 1.00 95.88 102 GLU A O 1
ATOM 850 N N . LEU A 1 103 ? -2.736 -0.797 -18.495 1.00 95.38 103 LEU A N 1
ATOM 851 C CA . LEU A 1 103 ? -3.356 -0.850 -17.181 1.00 95.38 103 LEU A CA 1
ATOM 852 C C . LEU A 1 103 ? -4.597 -1.740 -17.247 1.00 95.38 103 LEU A C 1
ATOM 854 O O . LEU A 1 103 ? -5.613 -1.354 -17.821 1.00 95.38 103 LEU A O 1
ATOM 858 N N . LYS A 1 104 ? -4.525 -2.892 -16.586 1.00 93.69 104 LYS A N 1
ATOM 859 C CA . LYS A 1 104 ? -5.684 -3.699 -16.214 1.00 93.69 104 LYS A CA 1
ATOM 860 C C . LYS A 1 104 ? -5.894 -3.572 -14.708 1.00 93.69 104 LYS A C 1
ATOM 862 O O . LYS A 1 104 ? -4.971 -3.828 -13.934 1.00 93.69 104 LYS A O 1
ATOM 867 N N . LEU A 1 105 ? -7.097 -3.172 -14.305 1.00 92.12 105 LEU A N 1
ATOM 868 C CA . LEU A 1 105 ? -7.491 -3.233 -12.901 1.00 92.12 105 LEU A CA 1
ATOM 869 C C . LEU A 1 105 ? -7.635 -4.703 -12.513 1.00 92.12 105 LEU A C 1
ATOM 871 O O . LEU A 1 105 ? -8.248 -5.476 -13.248 1.00 92.12 105 LEU A O 1
ATOM 875 N N . LEU A 1 106 ? -6.989 -5.083 -11.416 1.00 85.69 106 LEU A N 1
ATOM 876 C CA . LEU A 1 106 ? -7.063 -6.437 -10.887 1.00 85.69 106 LEU A CA 1
ATOM 877 C C . LEU A 1 106 ? -8.249 -6.522 -9.930 1.00 85.69 106 LEU A C 1
ATOM 879 O O . LEU A 1 106 ? -8.385 -5.677 -9.041 1.00 85.69 106 LEU A O 1
ATOM 883 N N . GLU A 1 107 ? -9.071 -7.550 -10.109 1.00 80.31 107 GLU A N 1
ATOM 884 C CA . GLU A 1 107 ? -10.150 -7.892 -9.185 1.00 80.31 107 GLU A CA 1
ATOM 885 C C . GLU A 1 107 ? -9.640 -8.834 -8.084 1.00 80.31 107 GLU A C 1
ATOM 887 O O . GLU A 1 107 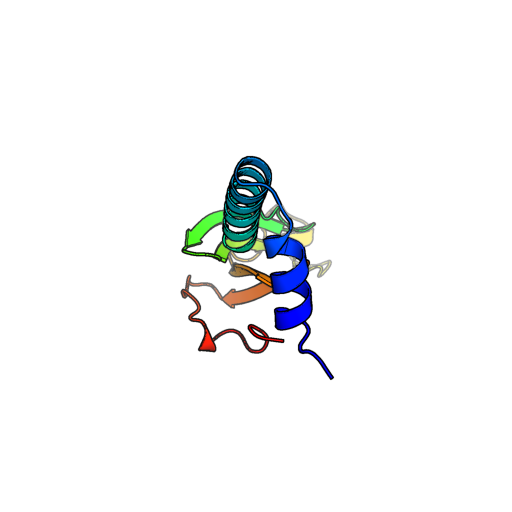? -8.507 -9.321 -8.135 1.00 80.31 107 GLU A O 1
ATOM 892 N N . ALA A 1 108 ? -10.453 -9.089 -7.054 1.00 70.19 108 ALA A N 1
ATOM 893 C CA . ALA A 1 108 ? -10.054 -9.913 -5.908 1.00 70.19 108 ALA A CA 1
ATOM 894 C C . ALA A 1 108 ? -9.560 -11.318 -6.319 1.00 70.19 108 ALA A C 1
ATOM 896 O O . ALA A 1 108 ? -8.659 -11.871 -5.688 1.00 70.19 108 ALA A O 1
ATOM 897 N N . GLU A 1 109 ? -10.110 -11.860 -7.402 1.00 70.56 109 GLU A N 1
ATOM 898 C CA . GLU A 1 109 ? -9.825 -13.185 -7.948 1.00 70.56 109 GLU A CA 1
ATOM 899 C C . GLU A 1 109 ? -8.525 -13.230 -8.767 1.00 70.56 109 GLU A C 1
ATOM 901 O O . GLU A 1 109 ? -7.934 -14.298 -8.925 1.00 70.56 109 GLU A O 1
ATOM 906 N N . ASP A 1 110 ? -8.048 -12.083 -9.263 1.00 71.25 110 ASP A N 1
ATOM 907 C CA . ASP A 1 110 ? -6.809 -11.980 -10.046 1.00 71.25 110 ASP A CA 1
ATOM 908 C C . ASP A 1 110 ? -5.545 -12.049 -9.157 1.00 71.25 110 ASP A C 1
ATOM 910 O O . ASP A 1 110 ? -4.419 -12.102 -9.661 1.00 71.25 110 ASP A O 1
ATOM 914 N N . TYR A 1 111 ? -5.703 -12.059 -7.827 1.00 67.19 111 TYR A N 1
ATOM 915 C CA . TYR A 1 111 ? -4.604 -12.147 -6.868 1.00 67.19 111 TYR A CA 1
ATOM 916 C C . TYR A 1 111 ? -4.426 -13.593 -6.367 1.00 67.19 111 TYR A C 1
ATOM 918 O O . TYR A 1 111 ? -5.113 -13.997 -5.426 1.00 67.19 111 TYR A O 1
ATOM 926 N N . PRO A 1 112 ? -3.448 -14.369 -6.875 1.00 57.19 112 PRO A N 1
ATOM 927 C CA . PRO A 1 112 ? -3.270 -15.776 -6.488 1.00 57.19 112 PRO A CA 1
ATOM 928 C C . PRO A 1 112 ? -2.952 -16.003 -4.995 1.00 57.19 112 PRO A C 1
ATOM 930 O O . PRO A 1 112 ? -2.982 -17.141 -4.533 1.00 57.19 112 PRO A O 1
ATOM 933 N N . ASP A 1 113 ? -2.682 -14.933 -4.236 1.00 59.25 113 ASP A N 1
ATOM 934 C CA . ASP A 1 113 ? -2.302 -14.968 -2.821 1.00 59.25 113 ASP A CA 1
ATOM 935 C C . ASP A 1 113 ? -3.167 -14.074 -1.898 1.00 59.25 113 ASP A C 1
ATOM 937 O O . ASP A 1 113 ? -2.805 -13.928 -0.736 1.00 59.25 113 ASP A O 1
ATOM 941 N N . ALA A 1 114 ? -4.272 -13.451 -2.344 1.00 53.47 114 ALA A N 1
ATOM 942 C CA . ALA A 1 114 ? -4.925 -12.342 -1.608 1.00 53.47 114 ALA A CA 1
ATOM 943 C C . ALA A 1 114 ? -5.507 -12.645 -0.208 1.00 53.47 114 ALA A C 1
ATOM 945 O O . ALA A 1 114 ? -5.790 -11.694 0.523 1.00 53.47 114 ALA A O 1
ATOM 946 N N . GLU A 1 115 ? -5.662 -13.909 0.196 1.00 47.16 115 GLU A N 1
ATOM 947 C CA . GLU A 1 115 ? -6.360 -14.276 1.445 1.00 47.16 115 GLU A CA 1
ATOM 948 C C . GLU A 1 115 ? -5.633 -15.315 2.320 1.00 47.16 115 GLU A C 1
ATOM 950 O O . GLU A 1 115 ? -6.266 -16.017 3.107 1.00 47.16 115 GLU A O 1
ATOM 955 N N . ARG A 1 116 ? -4.303 -15.435 2.214 1.00 46.19 116 ARG A N 1
ATOM 956 C CA . ARG A 1 116 ? -3.512 -16.211 3.193 1.00 46.19 116 ARG A CA 1
ATOM 957 C C . ARG A 1 116 ? -2.989 -15.358 4.339 1.00 46.19 116 ARG A C 1
ATOM 959 O O . ARG A 1 116 ? -2.562 -14.211 4.066 1.00 46.19 116 ARG A O 1
#

Secondary structure (DSSP, 8-state):
---HHHHHHHHHHTS-HHHHHHHHHHHHHHHHHHHSPPP-PPPTTEEEEEEEEETTEEEEEEEE----TTSHHHHSS--EEEEEEEEEEETTEEEEEEEESS--PPPGGG-TTTT-

InterPro domains:
  IPR046738 Domain of unknown function DUF6788 [PF20586] (47-104)

Organism: NCBI:txid47253

Radius of gyration: 20.87 Å; chains: 1; bounding box: 43×31×55 Å

Foldseek 3Di:
DDDPVNVVVVVLVPDDPVVVVVVVVVVVVVVCVQFDADDDDDDPQKDFPDWDDDTQKIKTQIFGDPPDCPDCSNVHVRTDARWIKIWGDDDPDIDIDTDGRDDDDDDCVNDPPRPD

pLDDT: mean 89.52, std 10.88, range [46.19, 98.31]

Sequence (116 aa):
MASQRDRLYKQIQRLSLDEKQALREWLDQQIEAEQAPPEVEPQQGREVAEKKQIGRVTYQAELVKCGKPNCRCATEEQLHGPYWYAYRKQGQKLKSWYIGKELKLLEAEDYPDAER